Protein AF-A0A958P237-F1 (afdb_monomer_lite)

pLDDT: mean 85.35, std 12.75, range [44.94, 97.56]

Radius of gyration: 26.55 Å; chains: 1; bounding box: 56×37×69 Å

Secondary structure (DSSP, 8-state):
-HHHHHHHHHHHHHHHHHHHHHHHHHHHHHHHHHHHHHHHHHHHHHHHHH---HHHHHHHHHHHHHHHHHHHHHHHHHHHHHHHHHHHHHHHHHHHHHHS-HHHHHHHHHHHHHHHHHTT--

Foldseek 3Di:
DVVVVVVVVVVVVVVVVVVVVVVVVVVVVVLLVVLLVVLLVVLVVVCVVPVDDPVRSVVSSVVSSVVSVVVVVVVVVVVVVVVVVVVVVVVVVVVVVVPDDPVRVVVVVVVVVVVVVVVVVD

Sequence (122 aa):
MKIRKNILCLGVLLLMSYSITLAQEAKQDKLAEKIEKKSEEKTKELDKMLDLTDSQFQDVKKYYKEYYIKKEEIDDRIKILEKEQDKLKQSRGTKIASILNENQKKILIEEKEKKKSKKKKD

Structure (mmCIF, N/CA/C/O backbone):
data_AF-A0A958P237-F1
#
_entry.id   AF-A0A958P237-F1
#
loop_
_atom_site.group_PDB
_atom_site.id
_atom_site.type_symbol
_atom_site.label_atom_id
_atom_site.label_alt_id
_atom_site.label_comp_id
_atom_site.label_asym_id
_atom_site.label_entity_id
_atom_si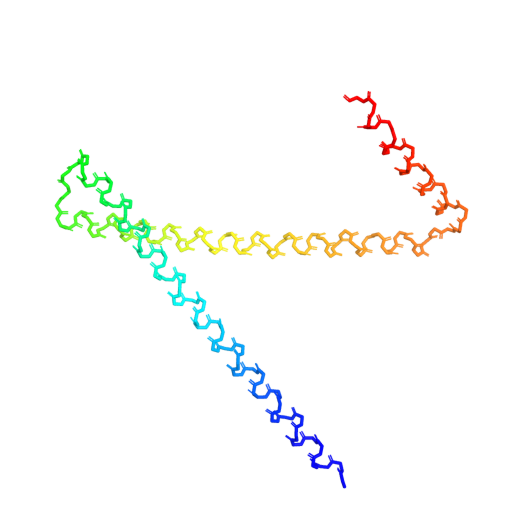te.label_seq_id
_atom_site.pdbx_PDB_ins_code
_atom_site.Cartn_x
_atom_site.Cartn_y
_atom_site.Cartn_z
_atom_site.occupancy
_atom_site.B_iso_or_equiv
_atom_site.auth_seq_id
_atom_site.auth_comp_id
_atom_site.auth_asym_id
_atom_site.auth_atom_id
_atom_site.pdbx_PDB_model_num
ATOM 1 N N . MET A 1 1 ? 11.700 -25.261 41.141 1.00 52.97 1 MET A N 1
ATOM 2 C CA . MET A 1 1 ? 10.798 -25.406 39.967 1.00 52.97 1 MET A CA 1
ATOM 3 C C . MET A 1 1 ? 10.524 -24.101 39.183 1.00 52.97 1 MET A C 1
ATOM 5 O O . MET A 1 1 ? 10.010 -24.189 38.076 1.00 52.97 1 MET A O 1
ATOM 9 N N . LYS A 1 2 ? 10.883 -22.900 39.685 1.00 53.66 2 LYS A N 1
ATOM 10 C CA . LYS A 1 2 ? 10.671 -21.611 38.978 1.00 53.66 2 LYS A CA 1
ATOM 11 C C . LYS A 1 2 ? 11.616 -21.367 37.784 1.00 53.66 2 LYS A C 1
ATOM 13 O O . LYS A 1 2 ? 11.174 -20.865 36.761 1.00 53.66 2 LYS A O 1
ATOM 18 N N . ILE A 1 3 ? 12.877 -21.802 37.870 1.00 58.12 3 ILE A N 1
ATOM 19 C CA . ILE A 1 3 ? 13.898 -21.578 36.823 1.00 58.12 3 ILE A CA 1
ATOM 20 C C . ILE A 1 3 ? 13.520 -22.254 35.492 1.00 58.12 3 ILE A C 1
ATOM 22 O O . ILE A 1 3 ? 13.627 -21.646 34.432 1.00 58.12 3 ILE A O 1
ATOM 26 N N . ARG A 1 4 ? 12.976 -23.479 35.544 1.00 56.94 4 ARG A N 1
ATOM 27 C CA . ARG A 1 4 ? 12.549 -24.223 34.345 1.00 56.94 4 ARG A CA 1
ATOM 28 C C . ARG A 1 4 ? 11.398 -23.539 33.589 1.00 56.94 4 ARG A C 1
ATOM 30 O O . ARG A 1 4 ? 11.351 -23.634 32.371 1.00 56.94 4 ARG A O 1
ATOM 37 N N . LYS A 1 5 ? 10.507 -22.818 34.285 1.00 56.94 5 LYS A N 1
ATOM 38 C CA . LYS A 1 5 ? 9.403 -22.068 33.655 1.00 56.94 5 LYS A CA 1
ATOM 39 C C . LYS A 1 5 ? 9.893 -20.800 32.943 1.00 56.94 5 LYS A C 1
ATOM 41 O O . LYS A 1 5 ? 9.391 -20.487 31.870 1.00 56.94 5 LYS A O 1
ATOM 46 N N . ASN A 1 6 ? 10.903 -20.118 33.490 1.00 60.16 6 ASN A N 1
ATOM 47 C CA . ASN A 1 6 ? 11.489 -18.928 32.858 1.00 60.16 6 ASN A CA 1
ATOM 48 C C . ASN A 1 6 ? 12.261 -19.267 31.577 1.00 60.16 6 ASN A C 1
ATOM 50 O O . ASN A 1 6 ? 12.133 -18.549 30.591 1.00 60.16 6 ASN A O 1
ATOM 54 N N . ILE A 1 7 ? 13.004 -20.380 31.567 1.00 67.19 7 ILE A N 1
ATOM 55 C CA . ILE A 1 7 ? 13.722 -20.857 30.371 1.00 67.19 7 ILE A CA 1
ATOM 56 C C . ILE A 1 7 ? 12.732 -21.216 29.253 1.00 67.19 7 ILE A C 1
ATOM 58 O O . ILE A 1 7 ? 12.948 -20.859 28.098 1.00 67.19 7 ILE A O 1
ATOM 62 N N . LEU A 1 8 ? 11.607 -21.852 29.602 1.00 68.25 8 LEU A N 1
ATOM 63 C CA . LEU A 1 8 ? 10.559 -22.190 28.638 1.00 68.25 8 LEU A CA 1
ATOM 64 C C . LEU A 1 8 ? 9.916 -20.933 28.021 1.00 68.25 8 LEU A C 1
ATOM 66 O O . LEU A 1 8 ? 9.706 -20.875 26.815 1.00 68.25 8 LEU A O 1
ATOM 70 N N . CYS A 1 9 ? 9.648 -19.908 28.838 1.00 71.81 9 CYS A N 1
ATOM 71 C CA . CYS A 1 9 ? 9.050 -18.647 28.386 1.00 71.81 9 CYS A CA 1
ATOM 72 C C . CYS A 1 9 ? 9.988 -17.864 27.444 1.00 71.81 9 CYS A C 1
ATOM 74 O O . CYS A 1 9 ? 9.548 -17.324 26.432 1.00 71.81 9 CYS A O 1
ATOM 76 N N . LEU A 1 10 ? 11.293 -17.863 27.739 1.00 71.06 10 LEU A N 1
ATOM 77 C CA . LEU A 1 10 ? 12.332 -17.283 26.879 1.00 71.06 10 LEU A CA 1
ATOM 78 C C . LEU A 1 10 ? 12.452 -18.011 25.533 1.00 71.06 10 LEU A C 1
ATOM 80 O O . LEU A 1 10 ? 12.529 -17.357 24.495 1.00 71.06 10 LEU A O 1
ATOM 84 N N . GLY A 1 11 ? 12.413 -19.347 25.539 1.00 70.12 11 GLY A N 1
ATOM 85 C CA . GLY A 1 11 ? 12.443 -20.149 24.313 1.00 70.12 11 GLY A CA 1
ATOM 86 C C . GLY A 1 11 ? 11.240 -19.887 23.401 1.00 70.12 11 GLY A C 1
ATOM 87 O O . GLY A 1 11 ? 11.402 -19.742 22.192 1.00 70.12 11 GLY A O 1
ATOM 88 N N . VAL A 1 12 ? 10.041 -19.744 23.976 1.00 76.56 12 VAL A N 1
ATOM 89 C CA . VAL A 1 12 ? 8.825 -19.406 23.215 1.00 76.56 12 VAL A CA 1
ATOM 90 C C . VAL A 1 12 ? 8.899 -17.991 22.636 1.00 76.56 12 VAL A C 1
ATOM 92 O O . VAL A 1 12 ? 8.535 -17.794 21.481 1.00 76.56 12 VAL A O 1
ATOM 95 N N . LEU A 1 13 ? 9.409 -17.010 23.388 1.00 73.44 13 LEU A N 1
ATOM 96 C CA . LEU A 1 13 ? 9.589 -15.640 22.889 1.00 73.44 13 LEU A CA 1
ATOM 97 C C . LEU A 1 13 ? 10.581 -15.566 21.718 1.00 73.44 13 LEU A C 1
ATOM 99 O O . LEU A 1 13 ? 10.306 -14.864 20.749 1.00 73.44 13 LEU A O 1
ATOM 103 N N . LEU A 1 14 ? 11.686 -16.316 21.781 1.00 75.88 14 LEU A N 1
ATOM 104 C CA . LEU A 1 14 ? 12.672 -16.419 20.697 1.00 75.88 14 LEU A CA 1
ATOM 105 C C . LEU A 1 14 ? 12.101 -17.085 19.437 1.00 75.88 14 LEU A C 1
ATOM 107 O O . LEU A 1 14 ? 12.350 -16.628 18.325 1.00 75.88 14 LEU A O 1
ATOM 111 N N . LEU A 1 15 ? 11.304 -18.144 19.594 1.00 74.69 15 LEU A N 1
ATOM 112 C CA . LEU A 1 15 ? 10.639 -18.802 18.463 1.00 74.69 15 LEU A CA 1
ATOM 113 C C . LEU A 1 15 ? 9.575 -17.900 17.822 1.00 74.69 15 LEU A C 1
ATOM 115 O O . LEU A 1 15 ? 9.447 -17.858 16.597 1.00 74.69 15 LEU A O 1
ATOM 119 N N . MET A 1 16 ? 8.832 -17.154 18.643 1.00 72.50 16 MET A N 1
ATOM 120 C CA . MET A 1 16 ? 7.830 -16.196 18.180 1.00 72.50 16 MET A CA 1
ATOM 121 C C . MET A 1 16 ? 8.479 -15.033 17.425 1.00 72.50 16 MET A C 1
ATOM 123 O O . MET A 1 16 ? 7.996 -14.676 16.353 1.00 72.50 16 MET A O 1
ATOM 127 N N . SER A 1 17 ? 9.584 -14.471 17.926 1.00 74.62 17 SER A N 1
ATOM 128 C CA . SER A 1 17 ? 10.293 -13.397 17.223 1.00 74.62 17 SER A CA 1
ATOM 129 C C . SER A 1 17 ? 10.890 -13.880 15.902 1.00 74.62 17 SER A C 1
ATOM 131 O O . SER A 1 17 ? 10.684 -13.224 14.886 1.00 74.62 17 SER A O 1
ATOM 133 N N . TYR A 1 18 ? 11.523 -15.058 15.876 1.00 76.31 18 TYR A N 1
ATOM 134 C CA . TYR A 1 18 ? 12.074 -15.639 14.647 1.00 76.31 18 TYR A CA 1
ATOM 135 C C . TYR A 1 18 ? 10.995 -15.899 13.581 1.00 76.31 18 TYR A C 1
ATOM 137 O O . TYR A 1 18 ? 11.173 -15.564 12.411 1.00 76.31 18 TYR A O 1
ATOM 145 N N . SER A 1 19 ? 9.833 -16.416 13.992 1.00 74.62 19 SER A N 1
ATOM 146 C CA . SER A 1 19 ? 8.695 -16.648 13.088 1.00 74.62 19 SER A CA 1
ATOM 147 C C . SER A 1 19 ? 8.123 -15.344 12.518 1.00 74.62 19 SER A C 1
ATOM 149 O O . SER A 1 19 ? 7.701 -15.304 11.362 1.00 74.62 19 SER A O 1
ATOM 151 N N . ILE A 1 20 ? 8.115 -14.266 13.312 1.00 75.81 20 ILE A N 1
ATOM 152 C CA . ILE A 1 20 ? 7.696 -12.933 12.857 1.00 75.81 20 ILE A CA 1
ATOM 153 C C . ILE A 1 20 ? 8.680 -12.392 11.816 1.00 75.81 20 ILE A C 1
ATOM 155 O O . ILE A 1 20 ? 8.228 -11.887 10.789 1.00 75.81 20 ILE A O 1
ATOM 159 N N . THR A 1 21 ? 9.988 -12.546 12.038 1.00 74.38 21 THR A N 1
ATOM 160 C CA . THR A 1 21 ? 11.023 -12.106 11.091 1.00 74.38 21 THR A CA 1
ATOM 161 C C . THR A 1 21 ? 10.890 -12.822 9.749 1.00 74.38 21 THR A C 1
ATOM 163 O O . THR A 1 21 ? 10.786 -12.164 8.718 1.00 74.38 21 THR A O 1
ATOM 166 N N . LEU A 1 22 ? 10.758 -14.152 9.751 1.00 72.38 22 LEU A N 1
ATOM 167 C CA . LEU A 1 22 ? 10.555 -14.931 8.521 1.00 72.38 22 LEU A CA 1
ATOM 168 C C . LEU A 1 22 ? 9.275 -14.526 7.775 1.00 72.38 22 LEU A C 1
ATOM 170 O O . LEU A 1 22 ? 9.248 -14.429 6.548 1.00 72.38 22 LEU A O 1
ATOM 174 N N . ALA A 1 23 ? 8.193 -14.255 8.509 1.00 72.38 23 ALA A N 1
ATOM 175 C CA . ALA A 1 23 ? 6.947 -13.785 7.913 1.00 72.38 23 ALA A CA 1
ATOM 176 C C . ALA A 1 23 ? 7.060 -12.363 7.333 1.00 72.38 23 ALA A C 1
ATOM 178 O O . ALA A 1 23 ? 6.288 -12.011 6.437 1.00 72.38 23 ALA A O 1
ATOM 179 N N . GLN A 1 24 ? 7.975 -11.536 7.844 1.00 72.69 24 GLN A N 1
ATOM 180 C CA . GLN A 1 24 ? 8.268 -10.210 7.302 1.00 72.69 24 GLN A CA 1
ATOM 181 C C . GLN A 1 24 ? 9.148 -10.292 6.055 1.00 72.69 24 GLN A C 1
ATOM 183 O O . GLN A 1 24 ? 8.805 -9.652 5.063 1.00 72.69 24 GLN A O 1
ATOM 188 N N . GLU A 1 25 ? 10.192 -11.120 6.063 1.00 75.62 25 GLU A N 1
ATOM 189 C CA . GLU A 1 25 ? 11.050 -11.370 4.894 1.00 75.62 25 GLU A CA 1
ATOM 190 C C . GLU A 1 25 ? 10.226 -11.887 3.711 1.00 75.62 25 GLU A C 1
ATOM 192 O O . GLU A 1 25 ? 10.181 -11.256 2.657 1.00 75.62 25 GLU A O 1
ATOM 197 N N . ALA A 1 26 ? 9.408 -12.923 3.925 1.00 77.62 26 ALA A N 1
ATOM 198 C CA . ALA A 1 26 ? 8.543 -13.464 2.876 1.00 77.62 26 ALA A CA 1
ATOM 199 C C . ALA A 1 26 ? 7.518 -12.447 2.327 1.00 77.62 26 ALA A C 1
ATOM 201 O O . ALA A 1 26 ? 7.026 -12.592 1.205 1.00 77.62 26 ALA A O 1
ATOM 202 N N . LYS A 1 27 ? 7.142 -11.428 3.111 1.00 79.69 27 LYS A N 1
ATOM 203 C CA . LYS A 1 27 ? 6.284 -10.327 2.641 1.00 79.69 27 LYS A CA 1
ATOM 204 C C . LYS A 1 27 ? 7.074 -9.291 1.851 1.00 79.69 27 LYS A C 1
ATOM 206 O O . LYS A 1 27 ? 6.548 -8.794 0.857 1.00 79.69 27 LYS A O 1
ATOM 211 N N . GLN A 1 28 ? 8.292 -8.971 2.283 1.00 81.62 28 GLN A N 1
ATOM 212 C CA . GLN A 1 28 ? 9.172 -8.050 1.569 1.00 81.62 28 GLN A CA 1
ATOM 213 C C . GLN A 1 28 ? 9.559 -8.604 0.200 1.00 81.62 28 GLN A C 1
ATOM 215 O O . GLN A 1 28 ? 9.425 -7.882 -0.784 1.00 81.62 28 GLN A O 1
ATOM 220 N N . ASP A 1 29 ? 9.906 -9.887 0.110 1.00 84.31 29 ASP A N 1
ATOM 221 C CA . ASP A 1 29 ? 10.264 -10.527 -1.159 1.00 84.31 29 ASP A CA 1
ATOM 222 C C . ASP A 1 29 ? 9.104 -10.490 -2.160 1.00 84.31 29 ASP A C 1
ATOM 224 O O . ASP A 1 29 ? 9.264 -10.085 -3.312 1.00 84.31 29 ASP A O 1
ATOM 228 N N . LYS A 1 30 ? 7.888 -10.815 -1.703 1.00 88.62 30 LYS A N 1
ATOM 229 C CA . LYS A 1 30 ? 6.676 -10.735 -2.535 1.00 88.62 30 LYS A CA 1
ATOM 230 C C . LYS A 1 30 ? 6.365 -9.311 -2.984 1.00 88.62 30 LYS A C 1
ATOM 232 O O . LYS A 1 30 ? 5.871 -9.107 -4.094 1.00 88.62 30 LYS A O 1
ATOM 237 N N . LEU A 1 31 ? 6.604 -8.322 -2.123 1.00 88.56 31 LEU A N 1
ATOM 238 C CA . LEU A 1 31 ? 6.409 -6.919 -2.472 1.00 88.56 31 LEU A CA 1
ATOM 239 C C . LEU A 1 31 ? 7.443 -6.470 -3.510 1.00 88.56 31 LEU A C 1
ATOM 241 O O . LEU A 1 31 ? 7.063 -5.832 -4.489 1.00 88.56 31 LEU A O 1
ATOM 245 N N . ALA A 1 32 ? 8.709 -6.849 -3.338 1.00 89.75 32 ALA A N 1
ATOM 246 C CA . ALA A 1 32 ? 9.773 -6.562 -4.290 1.00 89.75 32 ALA A CA 1
ATOM 247 C C . ALA A 1 32 ? 9.467 -7.172 -5.666 1.00 89.75 32 ALA A C 1
ATOM 249 O O . ALA A 1 32 ? 9.528 -6.465 -6.669 1.00 89.75 32 ALA A O 1
ATOM 250 N N . GLU A 1 33 ? 9.036 -8.435 -5.712 1.00 93.69 33 GLU A N 1
ATOM 251 C CA . GLU A 1 33 ? 8.641 -9.109 -6.954 1.00 93.69 33 GLU A CA 1
ATOM 252 C C . GLU A 1 33 ? 7.443 -8.419 -7.629 1.00 93.69 33 GLU A C 1
ATOM 254 O O . GLU A 1 33 ? 7.435 -8.196 -8.840 1.00 93.69 33 GLU A O 1
ATOM 259 N N . LYS A 1 34 ? 6.428 -8.029 -6.848 1.00 93.81 34 LYS A N 1
ATOM 260 C CA . LYS A 1 34 ? 5.254 -7.299 -7.348 1.00 93.81 34 LYS A CA 1
ATOM 261 C C . LYS A 1 34 ? 5.636 -5.933 -7.920 1.00 93.81 34 LYS A C 1
ATOM 263 O O . LYS A 1 34 ? 5.093 -5.537 -8.951 1.00 9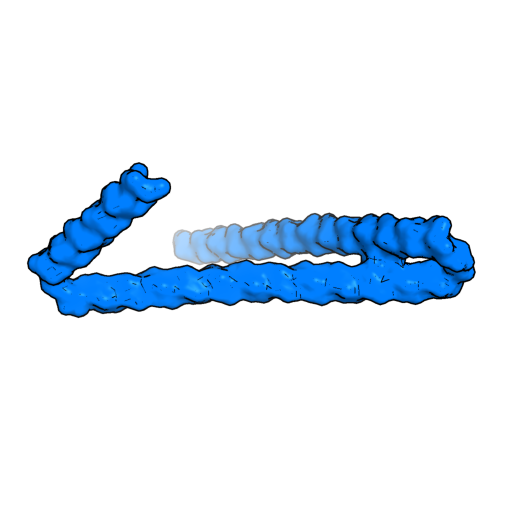3.81 34 LYS A O 1
ATOM 268 N N . ILE A 1 35 ? 6.520 -5.200 -7.245 1.00 94.31 35 ILE A N 1
ATOM 269 C CA . ILE A 1 35 ? 7.008 -3.896 -7.703 1.00 94.31 35 ILE A CA 1
ATOM 270 C C . ILE A 1 35 ? 7.814 -4.061 -8.990 1.00 94.31 35 ILE A C 1
ATOM 272 O O . ILE A 1 35 ? 7.592 -3.303 -9.929 1.00 94.31 35 ILE A O 1
ATOM 276 N N . GLU A 1 36 ? 8.688 -5.066 -9.052 1.00 95.50 36 GLU A N 1
ATOM 277 C CA . GLU A 1 36 ? 9.506 -5.370 -10.226 1.00 95.50 36 GLU A CA 1
ATOM 278 C C . GLU A 1 36 ? 8.643 -5.699 -11.450 1.00 95.50 36 GLU A C 1
A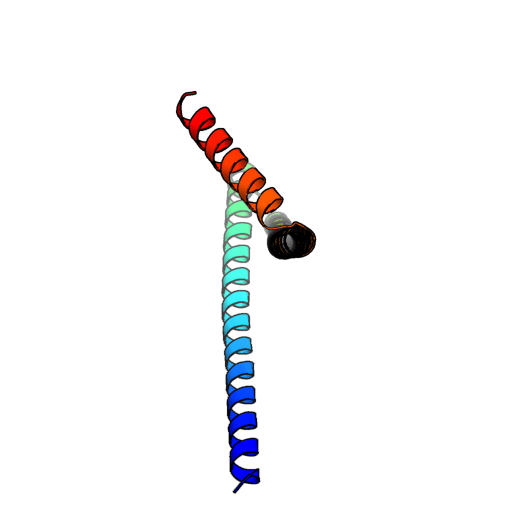TOM 280 O O . GLU A 1 36 ? 8.839 -5.133 -12.524 1.00 95.50 36 GLU A O 1
ATOM 285 N N . LYS A 1 37 ? 7.626 -6.552 -11.276 1.00 96.06 37 LYS A N 1
ATOM 286 C CA . LYS A 1 37 ? 6.668 -6.877 -12.342 1.00 96.06 37 LYS A CA 1
ATOM 287 C C . LYS A 1 37 ? 5.914 -5.639 -12.822 1.00 96.06 37 LYS A C 1
ATOM 289 O O . LYS A 1 37 ? 5.841 -5.397 -14.021 1.00 96.06 37 LYS A O 1
ATOM 294 N N . LYS A 1 38 ? 5.400 -4.819 -11.899 1.00 95.19 38 LYS A N 1
ATOM 295 C CA . LYS A 1 38 ? 4.644 -3.607 -12.252 1.00 95.19 38 LYS A CA 1
ATOM 296 C C . LYS A 1 38 ? 5.494 -2.545 -12.937 1.00 95.19 38 LYS A C 1
ATOM 298 O O . LYS A 1 38 ? 5.012 -1.901 -13.867 1.00 95.19 38 LYS A O 1
ATOM 303 N N . SER A 1 39 ? 6.722 -2.322 -12.469 1.00 95.69 39 SER A N 1
ATOM 304 C CA . SER A 1 39 ? 7.618 -1.351 -13.099 1.00 95.69 39 SER A CA 1
ATOM 305 C C . SER A 1 39 ? 7.984 -1.798 -14.510 1.00 95.69 39 SER A C 1
ATOM 307 O O . SER A 1 39 ? 7.962 -0.985 -15.431 1.00 95.69 39 SER A O 1
ATOM 309 N N . GLU A 1 40 ? 8.226 -3.092 -14.712 1.00 96.69 40 GLU A N 1
ATOM 310 C CA . GLU A 1 40 ? 8.504 -3.653 -16.028 1.00 96.69 40 GLU A CA 1
ATOM 311 C C . GLU A 1 40 ? 7.301 -3.589 -16.973 1.00 96.69 40 GLU A C 1
ATOM 313 O O . GLU A 1 40 ? 7.454 -3.154 -18.110 1.00 96.69 40 GLU A O 1
ATOM 318 N N . GLU A 1 41 ? 6.102 -3.959 -16.518 1.00 97.12 41 GLU A N 1
ATOM 319 C CA . GLU A 1 41 ? 4.870 -3.851 -17.310 1.00 97.12 41 GLU A CA 1
ATOM 320 C C . GLU A 1 41 ? 4.638 -2.416 -17.793 1.00 97.12 41 GLU A C 1
ATOM 322 O O . GLU A 1 41 ? 4.404 -2.194 -18.979 1.00 97.12 41 GLU A O 1
ATOM 327 N N . LYS A 1 42 ? 4.775 -1.430 -16.899 1.00 96.81 42 LYS A N 1
ATOM 328 C CA . LYS A 1 42 ? 4.591 -0.014 -17.245 1.00 96.81 42 LYS A CA 1
ATOM 329 C C . LYS A 1 42 ? 5.663 0.512 -18.185 1.00 96.81 42 LYS A C 1
ATOM 331 O O . LYS A 1 42 ? 5.356 1.280 -19.091 1.00 96.81 42 LYS A O 1
ATOM 336 N N . THR A 1 43 ? 6.898 0.058 -18.011 1.00 96.00 43 THR A N 1
ATOM 337 C CA . THR A 1 43 ? 7.984 0.415 -18.926 1.00 96.00 43 THR A CA 1
ATOM 338 C C . THR A 1 43 ? 7.745 -0.189 -20.308 1.00 96.00 43 THR A C 1
ATOM 340 O O . THR A 1 43 ? 7.879 0.521 -21.293 1.00 96.00 43 THR A O 1
ATOM 343 N N . LYS A 1 44 ? 7.286 -1.447 -20.399 1.00 96.44 44 LYS A N 1
ATOM 344 C CA . LYS A 1 44 ? 6.914 -2.095 -21.672 1.00 96.44 44 LYS A CA 1
ATOM 345 C C . LYS A 1 44 ? 5.721 -1.432 -22.358 1.00 96.44 44 LYS A C 1
ATOM 347 O O . LYS A 1 44 ? 5.666 -1.395 -23.581 1.00 96.44 44 LYS A O 1
ATOM 352 N N . GLU A 1 45 ? 4.741 -0.947 -21.598 1.00 96.31 45 GLU A N 1
ATOM 353 C CA . GLU A 1 45 ? 3.641 -0.152 -22.159 1.00 96.31 45 GLU A CA 1
ATOM 354 C C . GLU A 1 45 ? 4.164 1.129 -22.816 1.00 96.31 45 GLU A C 1
ATOM 356 O O . GLU A 1 45 ? 3.735 1.456 -23.920 1.00 96.31 45 GLU A O 1
ATOM 361 N N . LEU A 1 46 ? 5.101 1.821 -22.160 1.00 95.12 46 LEU A N 1
ATOM 362 C CA . LEU A 1 46 ? 5.705 3.045 -22.683 1.00 95.12 46 LEU A CA 1
ATOM 363 C C . LEU A 1 46 ? 6.619 2.768 -23.884 1.00 95.12 46 LEU A C 1
ATOM 365 O O . LEU A 1 46 ? 6.578 3.494 -24.873 1.00 95.12 46 LEU A O 1
ATOM 369 N N . ASP A 1 47 ? 7.387 1.685 -23.816 1.00 96.75 47 ASP A N 1
ATOM 370 C CA . ASP A 1 47 ? 8.275 1.214 -24.875 1.00 96.75 47 ASP A CA 1
ATOM 371 C C . ASP A 1 47 ? 7.522 0.936 -26.179 1.00 96.75 47 ASP A C 1
ATOM 373 O O . ASP A 1 47 ? 7.875 1.455 -27.230 1.00 96.75 47 ASP A O 1
ATOM 377 N N . LYS A 1 48 ? 6.370 0.259 -26.101 1.00 96.62 48 LYS A N 1
ATOM 378 C CA . LYS A 1 48 ? 5.495 0.036 -27.267 1.00 96.62 48 LYS A CA 1
ATOM 379 C C . LYS A 1 48 ? 5.011 1.321 -27.946 1.00 96.62 48 LYS A C 1
ATOM 381 O O . LYS A 1 48 ? 4.571 1.256 -29.090 1.00 96.62 48 LYS A O 1
ATOM 386 N N . MET A 1 49 ? 5.002 2.450 -27.238 1.00 96.00 49 MET A N 1
ATOM 387 C CA . MET A 1 49 ? 4.540 3.736 -27.768 1.00 96.00 49 MET A CA 1
ATOM 388 C C . MET A 1 49 ? 5.682 4.599 -28.300 1.00 96.00 49 MET A C 1
ATOM 390 O O . MET A 1 49 ? 5.455 5.396 -29.207 1.00 96.00 49 MET A O 1
ATOM 394 N N . LEU A 1 50 ? 6.870 4.487 -27.702 1.00 96.00 50 LEU A N 1
ATOM 395 C CA . LEU A 1 50 ? 7.973 5.427 -27.908 1.00 96.00 50 LEU A CA 1
ATOM 396 C C . LEU A 1 50 ? 9.245 4.786 -28.470 1.00 96.00 50 LEU A C 1
ATOM 398 O O . LEU A 1 50 ? 10.162 5.536 -28.789 1.00 96.00 50 LEU A O 1
ATOM 402 N N . ASP A 1 51 ? 9.281 3.455 -28.592 1.00 95.19 51 ASP A N 1
ATOM 403 C CA . ASP A 1 51 ? 10.423 2.662 -29.065 1.00 95.19 51 ASP A CA 1
ATOM 404 C C . ASP A 1 51 ? 11.710 3.050 -28.320 1.00 95.19 51 ASP A C 1
ATOM 406 O O . ASP A 1 51 ? 12.603 3.722 -28.844 1.00 95.19 51 ASP A O 1
ATOM 410 N N . LEU A 1 52 ? 11.746 2.739 -27.020 1.00 94.88 52 LEU A N 1
ATOM 411 C CA . LEU A 1 52 ? 12.815 3.197 -26.142 1.00 94.88 52 LEU A CA 1
ATOM 412 C C . LEU A 1 52 ? 14.104 2.435 -26.451 1.00 94.88 52 LEU A C 1
ATOM 414 O O . LEU A 1 52 ? 14.118 1.222 -26.632 1.00 94.88 52 LEU A O 1
ATOM 418 N N . THR A 1 53 ? 15.233 3.138 -26.399 1.00 97.19 53 THR A N 1
ATOM 419 C CA . THR A 1 53 ? 16.531 2.454 -26.341 1.00 97.19 53 THR A CA 1
ATOM 420 C C . THR A 1 53 ? 16.654 1.649 -25.047 1.00 97.19 53 THR A C 1
ATOM 422 O O . THR A 1 53 ? 16.074 2.019 -24.023 1.00 97.19 53 THR A O 1
ATOM 425 N N . ASP A 1 54 ? 17.497 0.613 -25.039 1.00 95.94 54 ASP A N 1
ATOM 426 C CA . ASP A 1 54 ? 17.747 -0.200 -23.840 1.00 95.94 54 ASP A CA 1
ATOM 427 C C . ASP A 1 54 ? 18.116 0.652 -22.614 1.00 95.94 54 ASP A C 1
ATOM 429 O O . ASP A 1 54 ? 17.634 0.404 -21.509 1.00 95.94 54 ASP A O 1
ATOM 433 N N . SER A 1 55 ? 18.925 1.702 -22.805 1.00 96.75 55 SER A N 1
ATOM 434 C CA . SER A 1 55 ? 19.294 2.624 -21.723 1.00 96.75 55 SER A CA 1
ATOM 435 C C . SER A 1 55 ? 18.079 3.373 -21.177 1.00 96.75 55 SER A C 1
ATOM 437 O O . SER A 1 55 ? 17.872 3.413 -19.965 1.00 96.75 55 SER A O 1
ATOM 439 N N . GLN A 1 56 ? 17.249 3.937 -22.060 1.00 97.19 56 GLN A N 1
ATOM 440 C CA . GLN A 1 56 ? 16.033 4.645 -21.657 1.00 97.19 56 GLN A CA 1
ATOM 441 C C . GLN A 1 56 ? 15.043 3.703 -20.971 1.00 97.19 56 GLN A C 1
ATOM 443 O O . GLN A 1 56 ? 14.425 4.083 -19.979 1.00 97.19 56 GLN A O 1
ATOM 448 N N . PHE A 1 57 ? 14.923 2.465 -21.454 1.00 97.56 57 PHE A N 1
ATOM 449 C CA . PHE A 1 57 ? 14.083 1.448 -20.837 1.00 97.56 57 PHE A CA 1
ATOM 450 C C . PHE A 1 57 ? 14.511 1.183 -19.388 1.00 97.56 57 PHE A C 1
ATOM 452 O O . PHE A 1 57 ? 13.677 1.212 -18.480 1.00 97.56 57 PHE A O 1
ATOM 459 N N . GLN A 1 58 ? 15.807 0.963 -19.139 1.00 96.69 58 GLN A N 1
ATOM 460 C CA . GLN A 1 58 ? 16.303 0.712 -17.781 1.00 96.69 58 GLN A CA 1
ATOM 461 C C . GLN A 1 58 ? 16.088 1.914 -16.852 1.00 96.69 58 GLN A C 1
ATOM 463 O O . GLN A 1 58 ? 15.647 1.733 -15.713 1.00 96.69 58 GLN A O 1
ATOM 468 N N . ASP A 1 59 ? 16.327 3.134 -17.337 1.00 97.38 59 ASP A N 1
ATOM 469 C CA . ASP A 1 59 ? 16.123 4.351 -16.549 1.00 97.38 59 ASP A CA 1
ATOM 470 C C . ASP A 1 59 ? 14.645 4.562 -16.198 1.00 97.38 59 ASP A C 1
ATOM 472 O O . ASP A 1 59 ? 14.298 4.808 -15.040 1.00 97.38 59 ASP A O 1
ATOM 476 N N . VAL A 1 60 ? 13.740 4.388 -17.164 1.00 96.06 60 VAL A N 1
ATOM 477 C CA . VAL A 1 60 ? 12.292 4.485 -16.931 1.00 96.06 60 VAL A CA 1
ATOM 478 C C . VAL A 1 60 ? 11.823 3.405 -15.953 1.00 96.06 60 VAL A C 1
ATOM 480 O O . VAL A 1 60 ? 11.094 3.710 -15.001 1.00 96.06 60 VAL A O 1
ATOM 483 N N . LYS A 1 61 ? 12.282 2.156 -16.115 1.00 97.19 61 LYS A N 1
ATOM 484 C CA . LYS A 1 61 ? 11.966 1.060 -15.187 1.00 97.19 61 LYS A CA 1
ATOM 485 C C . LYS A 1 61 ? 12.426 1.381 -13.769 1.00 97.19 61 LYS A C 1
ATOM 487 O O . LYS A 1 61 ? 11.680 1.136 -12.815 1.00 97.19 61 LYS A O 1
ATOM 492 N N . LYS A 1 62 ? 13.612 1.974 -13.619 1.00 96.56 62 LYS A N 1
ATOM 493 C CA . LYS A 1 62 ? 14.127 2.441 -12.328 1.00 96.56 62 LYS A CA 1
ATOM 494 C C . LYS A 1 62 ? 13.214 3.502 -11.710 1.00 96.56 62 LYS A C 1
ATOM 496 O O . LYS A 1 62 ? 12.836 3.351 -10.549 1.00 96.56 62 LYS A O 1
ATOM 501 N N . TYR A 1 63 ? 12.787 4.512 -12.467 1.00 96.12 63 TYR A N 1
ATOM 502 C CA . TYR A 1 63 ? 11.869 5.535 -11.952 1.00 96.12 63 TYR A CA 1
ATOM 503 C C . TYR A 1 63 ? 10.511 4.960 -11.535 1.00 96.12 63 TYR A C 1
ATOM 505 O O . TYR A 1 63 ? 10.005 5.300 -10.463 1.00 96.12 63 TYR A O 1
ATOM 513 N N . TYR A 1 64 ? 9.934 4.043 -12.319 1.00 97.00 64 TYR A N 1
ATOM 514 C CA . TYR A 1 64 ? 8.699 3.363 -11.921 1.00 97.00 64 TYR A CA 1
ATOM 515 C C . TYR A 1 64 ? 8.884 2.522 -10.659 1.00 97.00 64 TYR A C 1
ATOM 517 O O . TYR A 1 64 ? 8.012 2.519 -9.788 1.00 97.00 64 TYR A O 1
ATOM 525 N N . LYS A 1 65 ? 10.018 1.828 -10.529 1.00 95.69 65 LYS A N 1
ATOM 526 C CA . LYS A 1 65 ? 10.348 1.055 -9.330 1.00 95.69 65 LYS A CA 1
ATOM 527 C C . LYS A 1 65 ? 10.425 1.954 -8.096 1.00 95.69 65 LYS A C 1
ATOM 529 O O . LYS A 1 65 ? 9.755 1.671 -7.106 1.00 95.69 65 LYS A O 1
ATOM 534 N N . GLU A 1 66 ? 11.162 3.061 -8.167 1.00 95.06 66 GLU A N 1
ATOM 535 C CA . GLU A 1 66 ? 11.255 4.043 -7.076 1.00 95.06 66 GLU A CA 1
ATOM 536 C C . GLU A 1 66 ? 9.890 4.638 -6.710 1.00 95.06 66 GLU A C 1
ATOM 538 O O . GLU A 1 66 ? 9.558 4.760 -5.528 1.00 95.06 66 GLU A O 1
ATOM 543 N N . TYR A 1 67 ? 9.073 4.970 -7.713 1.00 96.50 67 TYR A N 1
ATOM 544 C CA . TYR A 1 67 ? 7.711 5.450 -7.505 1.00 96.50 67 TYR A CA 1
ATOM 545 C C . TYR A 1 67 ? 6.861 4.431 -6.738 1.00 96.50 67 TYR A C 1
ATOM 547 O O . TYR A 1 67 ? 6.220 4.787 -5.750 1.00 96.50 67 TYR A O 1
ATOM 555 N N . TYR A 1 68 ? 6.863 3.163 -7.159 1.00 96.12 68 TYR A N 1
ATOM 556 C CA . TYR A 1 68 ? 6.051 2.130 -6.519 1.00 96.12 68 TYR A CA 1
ATOM 557 C C . TYR A 1 68 ? 6.525 1.787 -5.105 1.00 96.12 68 TYR A C 1
ATOM 559 O O . TYR A 1 68 ? 5.677 1.533 -4.250 1.00 96.12 68 TYR A O 1
ATOM 567 N N . ILE A 1 69 ? 7.834 1.844 -4.834 1.00 93.25 69 ILE A N 1
ATOM 568 C CA . ILE A 1 69 ? 8.376 1.718 -3.473 1.00 93.25 69 ILE A CA 1
ATOM 569 C C . ILE A 1 69 ? 7.817 2.834 -2.587 1.00 93.25 69 ILE A C 1
ATOM 571 O O . ILE A 1 69 ? 7.142 2.555 -1.598 1.00 93.25 69 ILE A O 1
ATOM 575 N N . LYS A 1 70 ? 8.005 4.100 -2.987 1.00 93.62 70 LYS A N 1
ATOM 576 C CA . LYS A 1 70 ? 7.515 5.258 -2.219 1.00 93.62 70 LYS A CA 1
ATOM 577 C C . LYS A 1 70 ? 6.002 5.235 -2.044 1.00 93.62 70 LYS A C 1
ATOM 579 O O . LYS A 1 70 ? 5.487 5.619 -0.999 1.00 93.62 70 LYS A O 1
ATOM 584 N N . LYS A 1 71 ? 5.274 4.786 -3.067 1.00 94.69 71 LYS A N 1
ATOM 585 C CA . LYS A 1 71 ? 3.821 4.650 -3.005 1.00 94.69 71 LYS A CA 1
ATOM 586 C C . LYS A 1 71 ? 3.397 3.655 -1.922 1.00 94.69 71 LYS A C 1
ATOM 588 O O . LYS A 1 71 ? 2.521 3.986 -1.132 1.00 94.69 71 LYS A O 1
ATOM 593 N N . GLU A 1 72 ? 4.001 2.469 -1.872 1.00 92.62 72 GLU A N 1
ATOM 594 C CA . GLU A 1 72 ? 3.658 1.457 -0.861 1.00 92.62 72 GLU A CA 1
ATOM 595 C C . GLU A 1 72 ? 4.067 1.922 0.555 1.00 92.62 72 GLU A C 1
ATOM 597 O O . GLU A 1 72 ? 3.297 1.738 1.496 1.00 92.62 72 GLU A O 1
ATOM 602 N N . GLU A 1 73 ? 5.193 2.633 0.709 1.00 91.31 73 GLU A N 1
ATOM 603 C CA . GLU A 1 73 ? 5.583 3.264 1.986 1.00 91.31 73 GLU A CA 1
ATOM 604 C C . GLU A 1 73 ? 4.551 4.295 2.480 1.00 91.31 73 GLU A C 1
ATOM 606 O O . GLU A 1 73 ? 4.201 4.331 3.665 1.00 91.31 73 GLU A O 1
ATOM 611 N N . ILE A 1 74 ? 4.042 5.137 1.574 1.00 94.62 74 ILE A N 1
ATOM 612 C CA . ILE A 1 74 ? 2.992 6.115 1.884 1.00 94.62 74 ILE A CA 1
ATOM 613 C C . ILE A 1 74 ? 1.691 5.398 2.254 1.00 94.62 74 ILE A C 1
ATOM 615 O O . ILE A 1 74 ? 1.077 5.746 3.266 1.00 94.62 74 ILE A O 1
ATOM 619 N N . ASP A 1 75 ? 1.291 4.390 1.477 1.00 93.44 75 ASP A N 1
ATOM 620 C CA . ASP A 1 75 ? 0.079 3.605 1.722 1.00 93.44 75 ASP A CA 1
ATOM 621 C C . ASP A 1 75 ? 0.132 2.925 3.109 1.00 93.44 75 ASP A C 1
ATOM 623 O O . ASP A 1 75 ? -0.860 2.910 3.844 1.00 93.44 75 ASP A O 1
ATOM 627 N N . ASP A 1 76 ? 1.293 2.421 3.530 1.00 92.00 76 ASP A N 1
ATOM 628 C CA . ASP A 1 76 ? 1.473 1.853 4.869 1.00 92.00 76 ASP A CA 1
ATOM 629 C C . ASP A 1 76 ? 1.451 2.908 5.980 1.00 92.00 76 ASP A C 1
ATOM 631 O O . ASP A 1 76 ? 0.832 2.690 7.030 1.00 92.00 76 ASP A O 1
ATOM 635 N N . ARG A 1 77 ? 2.039 4.086 5.748 1.00 94.25 77 ARG A N 1
ATOM 636 C CA . ARG A 1 77 ? 1.956 5.206 6.695 1.00 94.25 77 ARG A CA 1
ATOM 637 C C . ARG A 1 77 ? 0.515 5.676 6.892 1.00 94.25 77 ARG A C 1
ATOM 639 O O . ARG A 1 77 ? 0.127 5.961 8.025 1.00 94.25 77 ARG A O 1
ATOM 646 N N . ILE A 1 78 ? -0.288 5.712 5.829 1.00 95.12 78 ILE A N 1
ATOM 647 C CA . ILE A 1 78 ? -1.718 6.041 5.906 1.00 95.12 78 ILE A CA 1
ATOM 648 C C . ILE A 1 78 ? -2.442 5.039 6.808 1.00 95.12 78 ILE A C 1
ATOM 650 O O . ILE A 1 78 ? -3.103 5.457 7.757 1.00 95.12 78 ILE A O 1
ATOM 654 N N . LYS A 1 79 ? -2.243 3.729 6.611 1.00 94.38 79 LYS A N 1
ATOM 655 C CA . LYS A 1 79 ? -2.870 2.696 7.461 1.00 94.38 79 LYS A CA 1
ATOM 656 C C . LYS A 1 79 ? -2.503 2.843 8.940 1.00 94.38 79 LYS A C 1
ATOM 658 O O . LYS A 1 79 ? -3.315 2.539 9.815 1.00 94.38 79 LYS A O 1
ATOM 663 N N . ILE A 1 80 ? -1.269 3.252 9.243 1.00 94.88 80 ILE A N 1
ATOM 664 C CA . ILE A 1 80 ? -0.836 3.514 10.624 1.00 94.88 80 ILE A CA 1
ATOM 665 C C . ILE A 1 80 ? -1.594 4.717 11.191 1.00 94.88 80 ILE A C 1
ATOM 667 O O . ILE A 1 80 ? -2.189 4.607 12.264 1.00 94.88 80 ILE A O 1
ATOM 671 N N . LEU A 1 81 ? -1.632 5.827 10.452 1.00 95.31 81 LEU A N 1
ATOM 672 C CA . LEU A 1 81 ? -2.328 7.047 10.865 1.00 95.31 81 LEU A CA 1
ATOM 673 C C . LEU A 1 81 ? -3.837 6.826 11.044 1.00 95.31 81 LEU A C 1
ATOM 675 O O . LEU A 1 81 ? -4.423 7.343 11.993 1.00 95.31 81 LEU A O 1
ATOM 679 N N . GLU A 1 82 ? -4.471 6.015 10.198 1.00 96.38 82 GLU A N 1
ATOM 680 C CA . GLU A 1 82 ? -5.881 5.632 10.343 1.00 96.38 82 GLU A CA 1
ATOM 681 C C . GLU A 1 82 ? -6.127 4.863 11.648 1.00 96.38 82 GLU A C 1
ATOM 683 O O . GLU A 1 82 ? -7.042 5.190 12.409 1.00 96.38 82 GLU A O 1
ATOM 688 N N . LYS A 1 83 ? -5.261 3.894 11.974 1.00 95.62 83 LYS A N 1
ATOM 689 C CA . LYS A 1 83 ? -5.338 3.158 13.247 1.00 95.62 83 LYS A CA 1
ATOM 690 C C . LYS A 1 83 ? -5.147 4.075 14.452 1.00 95.62 83 LYS A C 1
ATOM 692 O O . LYS A 1 83 ? -5.813 3.894 15.472 1.00 95.62 83 LYS A O 1
ATOM 697 N N . GLU A 1 84 ? -4.233 5.037 14.374 1.00 95.44 84 GLU A N 1
ATOM 698 C CA . GLU A 1 84 ? -4.040 6.038 15.428 1.00 95.44 84 GLU A CA 1
ATOM 699 C C . GLU A 1 84 ? -5.267 6.936 15.580 1.00 95.44 84 GLU A C 1
ATOM 701 O O . GLU A 1 84 ? -5.728 7.170 16.700 1.00 95.44 84 GLU A O 1
ATOM 706 N N . GLN A 1 85 ? -5.853 7.368 14.464 1.00 94.94 85 GLN A N 1
ATOM 707 C CA . GLN A 1 85 ? -7.077 8.157 14.462 1.00 94.94 85 GLN A CA 1
ATOM 708 C C . GLN A 1 85 ? -8.223 7.406 15.152 1.00 94.94 85 GLN A C 1
ATOM 710 O O . GLN A 1 85 ? -8.938 7.983 15.975 1.00 94.94 85 GLN A O 1
ATOM 715 N N . ASP A 1 86 ? -8.389 6.115 14.871 1.00 95.06 86 ASP A N 1
ATOM 716 C CA . ASP A 1 86 ? -9.433 5.300 15.490 1.00 95.06 86 ASP A CA 1
ATOM 717 C C . ASP A 1 86 ? -9.191 5.068 16.984 1.00 95.06 86 ASP A C 1
ATOM 719 O O . ASP A 1 86 ? -10.125 5.199 17.783 1.00 95.06 86 ASP A O 1
ATOM 723 N N . LYS A 1 87 ? -7.937 4.852 17.401 1.00 94.69 87 LYS A N 1
ATOM 724 C CA . LYS A 1 87 ? -7.567 4.816 18.827 1.00 94.69 87 LYS A CA 1
ATOM 725 C C . LYS A 1 87 ? -7.906 6.129 19.534 1.00 94.69 87 LYS A C 1
ATOM 727 O O . LYS A 1 87 ? -8.435 6.109 20.647 1.00 94.69 87 LYS A O 1
ATOM 732 N N . LEU A 1 88 ? -7.651 7.273 18.898 1.00 95.31 88 LEU A N 1
ATOM 733 C CA . LEU A 1 88 ? -8.003 8.586 19.445 1.00 95.31 88 LEU A CA 1
ATOM 734 C C . LEU A 1 88 ? -9.521 8.777 19.538 1.00 95.31 88 LEU A C 1
ATOM 736 O O . LEU A 1 88 ? -10.013 9.243 20.569 1.00 95.31 88 LEU A O 1
ATOM 740 N N . LYS A 1 89 ? -10.286 8.370 18.514 1.00 93.56 89 LYS A N 1
ATOM 741 C CA . LYS A 1 89 ? -11.760 8.392 18.549 1.00 93.56 89 LYS A CA 1
ATOM 742 C C . LYS A 1 89 ? -12.299 7.537 19.695 1.00 93.56 89 LYS A C 1
ATOM 744 O O . LYS A 1 89 ? -13.192 7.995 20.413 1.00 93.56 89 LYS A O 1
ATOM 749 N N . GLN A 1 90 ? -11.754 6.334 19.878 1.00 92.38 90 GLN A N 1
ATOM 750 C CA . GLN A 1 90 ? -12.138 5.424 20.954 1.00 92.38 90 GLN A CA 1
ATOM 751 C C . GLN A 1 90 ? -11.801 6.020 22.324 1.00 92.38 90 GLN A C 1
ATOM 753 O O . GLN A 1 90 ? -12.682 6.120 23.172 1.00 92.38 90 GLN A O 1
ATOM 758 N N . SER A 1 91 ? -10.569 6.503 22.511 1.00 93.62 91 SER A N 1
ATOM 759 C CA . SER A 1 91 ? -10.119 7.157 23.747 1.00 93.62 91 SER A CA 1
ATOM 760 C C . SER A 1 91 ? -11.000 8.351 24.117 1.00 93.62 91 SER A C 1
ATOM 762 O O . SER A 1 91 ? -11.473 8.450 25.251 1.00 93.62 91 SER A O 1
ATOM 764 N N . ARG A 1 92 ? -11.313 9.221 23.146 1.00 92.62 92 ARG A N 1
ATOM 765 C CA . ARG A 1 92 ? -12.260 10.329 23.330 1.00 92.62 92 ARG A CA 1
ATOM 766 C C . ARG A 1 92 ? -13.634 9.821 23.767 1.00 92.62 92 ARG A C 1
ATOM 768 O O . ARG A 1 92 ? -14.203 10.363 24.708 1.00 92.62 92 ARG A O 1
ATOM 775 N N . GLY A 1 93 ? -14.163 8.799 23.093 1.00 87.88 93 GLY A N 1
ATOM 776 C CA . GLY A 1 93 ? -15.454 8.194 23.426 1.00 87.88 93 GLY A CA 1
ATOM 777 C C . GLY A 1 93 ? -15.499 7.670 24.861 1.00 87.88 93 GLY A C 1
ATOM 778 O O . GLY A 1 93 ? -16.424 8.003 25.598 1.00 87.88 93 GLY A O 1
ATOM 779 N N . THR A 1 94 ? -14.470 6.932 25.279 1.00 89.50 94 THR A N 1
ATOM 780 C CA . THR A 1 94 ? -14.340 6.404 26.643 1.00 89.50 94 THR A CA 1
ATOM 781 C C . THR A 1 94 ? -14.242 7.522 27.679 1.00 89.50 94 THR A C 1
ATOM 783 O O . THR A 1 94 ? -14.944 7.481 28.687 1.00 89.50 94 THR A O 1
ATOM 786 N N . LYS A 1 95 ? -13.430 8.558 27.423 1.00 91.19 95 LYS A N 1
ATOM 787 C CA . LYS A 1 95 ? -13.300 9.710 28.329 1.00 91.19 95 LYS A CA 1
ATOM 788 C C . LYS A 1 95 ? -14.624 10.450 28.499 1.00 91.19 95 LYS A C 1
ATOM 790 O O . LYS A 1 95 ? -15.038 10.693 29.627 1.00 91.19 95 LYS A O 1
ATOM 795 N N . ILE A 1 96 ? -15.325 10.747 27.405 1.00 89.25 96 ILE A N 1
ATOM 796 C CA . ILE A 1 96 ? -16.647 11.387 27.474 1.00 89.25 96 ILE A CA 1
ATOM 797 C C . ILE A 1 96 ? -17.624 10.501 28.258 1.00 89.25 96 ILE A C 1
ATOM 799 O O . ILE A 1 96 ? -18.292 10.987 29.165 1.00 89.25 96 ILE A O 1
ATOM 803 N N . ALA A 1 97 ? -17.667 9.195 27.978 1.00 85.88 97 ALA A N 1
ATOM 804 C CA . ALA A 1 97 ? -18.548 8.268 28.686 1.00 85.88 97 ALA A CA 1
ATOM 805 C C . ALA A 1 97 ? -18.269 8.198 30.197 1.00 85.88 97 ALA A C 1
ATOM 807 O O . ALA A 1 97 ? -19.204 7.992 30.965 1.00 85.88 97 ALA A O 1
ATOM 808 N N . SER A 1 98 ? -17.019 8.390 30.629 1.00 88.50 98 SER A N 1
ATOM 809 C CA . SER A 1 98 ? -16.668 8.406 32.055 1.00 88.50 98 SER A CA 1
ATOM 810 C C . SER A 1 98 ? -17.151 9.651 32.809 1.00 88.50 98 SER A C 1
ATOM 812 O O . SER A 1 98 ? -17.323 9.586 34.019 1.00 88.50 98 SER A O 1
ATOM 814 N N . ILE A 1 99 ? -17.393 10.766 32.107 1.00 91.75 99 ILE A N 1
ATOM 815 C CA . ILE A 1 99 ? -17.842 12.037 32.704 1.00 91.75 99 ILE A CA 1
ATOM 816 C C . ILE A 1 99 ? -19.373 12.101 32.793 1.00 91.75 99 ILE A C 1
ATOM 818 O O . ILE A 1 99 ? -19.925 12.714 33.703 1.00 91.75 99 ILE A O 1
ATOM 822 N N . LEU A 1 100 ? -20.072 11.488 31.835 1.00 89.31 100 LEU A N 1
ATOM 823 C CA . LEU A 1 100 ? -21.530 11.551 31.757 1.00 89.31 100 LEU A CA 1
ATOM 824 C C . LEU A 1 100 ? -22.201 10.709 32.846 1.00 89.31 100 LEU A C 1
ATOM 826 O O . LEU A 1 100 ? -21.772 9.593 33.143 1.00 89.31 100 LEU A O 1
ATOM 830 N N . ASN A 1 101 ? -23.324 11.203 33.367 1.00 88.88 101 ASN A N 1
ATOM 831 C CA . ASN A 1 101 ? -24.196 10.410 34.231 1.00 88.88 101 ASN A CA 1
ATOM 832 C C . ASN A 1 101 ? -25.123 9.485 33.415 1.00 88.88 101 ASN A C 1
ATOM 834 O O . ASN A 1 101 ? -25.266 9.622 32.198 1.00 88.88 101 ASN A O 1
ATOM 838 N N . GLU A 1 102 ? -25.769 8.531 34.088 1.00 85.19 102 GLU A N 1
ATOM 839 C CA . GLU A 1 102 ? -26.596 7.503 33.437 1.00 85.19 102 GLU A CA 1
ATOM 840 C C . GLU A 1 102 ? -27.774 8.078 32.634 1.00 85.19 102 GLU A C 1
ATOM 842 O O . GLU A 1 102 ? -28.080 7.588 31.545 1.00 85.19 102 GLU A O 1
ATOM 847 N N . ASN A 1 103 ? -28.392 9.165 33.105 1.00 86.00 103 ASN A N 1
ATOM 848 C CA . ASN A 1 103 ? -29.488 9.819 32.385 1.00 86.00 103 ASN A CA 1
ATOM 849 C C . ASN A 1 103 ? -28.991 10.498 31.096 1.00 86.00 103 ASN A C 1
ATOM 851 O O . ASN A 1 103 ? -29.611 10.359 30.045 1.00 86.00 103 ASN A O 1
ATOM 855 N N . GLN A 1 104 ? -27.836 11.167 31.137 1.00 88.44 104 GLN A N 1
ATOM 856 C CA . GLN A 1 104 ? -27.224 11.798 29.961 1.00 88.44 104 GLN A CA 1
ATOM 857 C C . GLN A 1 104 ? -26.753 10.770 28.922 1.00 88.44 104 GLN A C 1
ATOM 859 O O . GLN A 1 104 ? -26.884 11.005 27.719 1.00 88.44 104 GLN A O 1
ATOM 864 N N . LYS A 1 105 ? -26.244 9.608 29.359 1.00 85.31 105 LYS A N 1
ATOM 865 C CA . LYS A 1 105 ? -25.874 8.506 28.454 1.00 85.31 105 LYS A CA 1
ATOM 866 C C . LYS A 1 105 ? -27.086 7.951 27.704 1.00 85.31 105 LYS A C 1
ATOM 868 O O . LYS A 1 105 ? -26.979 7.721 26.500 1.00 85.31 105 LYS A O 1
ATOM 873 N N . LYS A 1 106 ? -28.229 7.778 28.383 1.00 83.50 106 LYS A N 1
ATOM 874 C CA . LYS A 1 106 ? -29.482 7.299 27.767 1.00 83.50 106 LYS A CA 1
ATOM 875 C C . LYS A 1 106 ? -29.972 8.233 26.660 1.00 83.50 106 LYS A C 1
ATOM 877 O O . LYS A 1 106 ? -30.209 7.768 25.549 1.00 83.50 106 LYS A O 1
ATOM 882 N N . ILE A 1 107 ? -29.987 9.545 26.909 1.00 86.44 107 ILE A N 1
ATOM 883 C CA . ILE A 1 107 ? -30.370 10.553 25.900 1.00 86.44 107 ILE A CA 1
ATOM 884 C C . ILE A 1 107 ? -29.466 10.460 24.655 1.00 86.44 107 ILE A C 1
ATOM 886 O O . ILE A 1 107 ? -29.943 10.476 23.521 1.00 86.44 107 ILE A O 1
ATOM 890 N N . LEU A 1 108 ? -28.154 10.295 24.853 1.00 82.00 108 LEU A N 1
ATOM 891 C CA . LEU A 1 108 ? -27.174 10.161 23.767 1.00 82.00 108 LEU A CA 1
ATOM 892 C C . LEU A 1 108 ? -27.372 8.900 22.909 1.0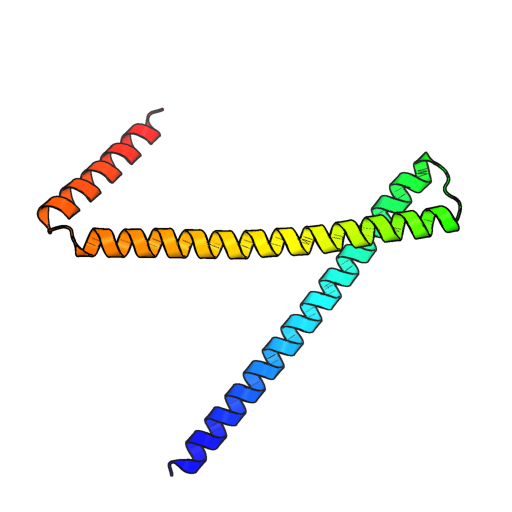0 82.00 108 LEU A C 1
ATOM 894 O O . LEU A 1 108 ? -27.064 8.914 21.713 1.00 82.00 108 LEU A O 1
ATOM 898 N N . ILE A 1 109 ? -27.848 7.806 23.506 1.00 82.50 109 ILE A N 1
ATOM 899 C CA . ILE A 1 109 ? -28.178 6.564 22.794 1.00 82.50 109 ILE A CA 1
ATOM 900 C C . ILE A 1 109 ? -29.461 6.765 21.978 1.00 82.50 109 ILE A C 1
ATOM 902 O O . ILE A 1 109 ? -29.455 6.521 20.769 1.00 82.50 109 ILE A O 1
ATOM 906 N N . GLU A 1 110 ? -30.510 7.309 22.597 1.00 83.00 110 GLU A N 1
ATOM 907 C CA . GLU A 1 110 ? -31.799 7.571 21.946 1.00 83.00 110 GLU A CA 1
ATOM 908 C C . GLU A 1 110 ? -31.673 8.528 20.746 1.00 83.00 110 GLU A C 1
ATOM 910 O O . GLU A 1 110 ? -32.284 8.312 19.696 1.00 83.00 110 GLU A O 1
ATOM 915 N N . GLU A 1 111 ? -30.840 9.571 20.842 1.00 81.88 111 GLU A N 1
ATOM 916 C CA . GLU A 1 111 ? -30.582 10.475 19.714 1.00 81.88 111 GLU A CA 1
ATOM 917 C C . GLU A 1 111 ? -29.847 9.797 18.549 1.00 81.88 111 GLU A C 1
ATOM 919 O O . GLU A 1 111 ? -30.137 10.072 17.378 1.00 81.88 111 GLU A O 1
ATOM 924 N N . LYS A 1 112 ? -28.888 8.908 18.841 1.00 81.94 112 LYS A N 1
ATOM 925 C CA . LYS A 1 112 ? -28.157 8.164 17.804 1.00 81.94 112 LYS A CA 1
ATOM 926 C C . LYS A 1 112 ? -29.080 7.217 17.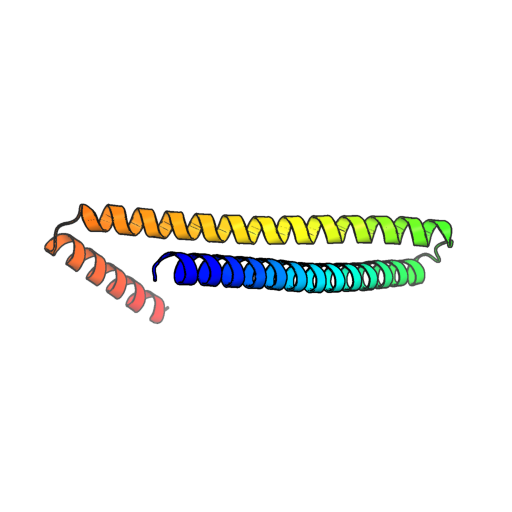043 1.00 81.94 112 LYS A C 1
ATOM 928 O O . LYS A 1 112 ? -28.932 7.078 15.827 1.00 81.94 112 LYS A O 1
ATOM 933 N N . GLU A 1 113 ? -30.034 6.596 17.726 1.00 80.38 113 GLU A N 1
ATOM 934 C CA . GLU A 1 113 ? -31.023 5.709 17.110 1.00 80.38 113 GLU A CA 1
ATOM 935 C C . GLU A 1 113 ? -32.035 6.482 16.253 1.00 80.38 113 GLU A C 1
ATOM 937 O O . GLU A 1 113 ? -32.268 6.111 15.099 1.00 80.38 113 GLU A O 1
ATOM 942 N N . LYS A 1 114 ? -32.534 7.628 16.740 1.00 78.75 114 LYS A N 1
ATOM 943 C CA . LYS A 1 114 ? -33.414 8.532 15.970 1.00 78.75 114 LYS A CA 1
ATOM 944 C C . LYS A 1 114 ? -32.753 9.071 14.694 1.00 78.75 114 LYS A C 1
ATOM 946 O O . LYS A 1 114 ? -33.407 9.215 13.662 1.00 78.75 114 LYS A O 1
ATOM 951 N N . LYS A 1 115 ? -31.445 9.353 14.723 1.00 74.00 115 LYS A N 1
ATOM 952 C CA . LYS A 1 115 ? -30.700 9.798 13.528 1.00 74.00 115 LYS A CA 1
ATOM 953 C C . LYS A 1 115 ? -30.501 8.678 12.498 1.00 74.00 115 LYS A C 1
ATOM 955 O O . LYS A 1 115 ? -30.509 8.957 11.301 1.00 74.00 115 LYS A O 1
ATOM 960 N N . LYS A 1 116 ? -30.365 7.417 12.926 1.00 69.38 116 LYS A N 1
ATOM 961 C CA . LYS A 1 116 ? -30.260 6.263 12.012 1.00 69.38 116 LYS A CA 1
ATOM 962 C C . LYS A 1 116 ? -31.583 5.923 11.323 1.00 69.38 116 LYS A C 1
ATOM 964 O O . LYS A 1 116 ? -31.556 5.494 10.174 1.00 69.38 116 LYS A O 1
ATOM 969 N N . SER A 1 117 ? -32.721 6.116 11.991 1.00 67.44 117 SER A N 1
ATOM 970 C CA . SER A 1 117 ? -34.041 5.841 11.407 1.00 67.44 117 SER A CA 1
ATOM 971 C C . SER A 1 117 ? -34.478 6.890 10.380 1.00 67.44 117 SER A C 1
ATOM 973 O O . SER A 1 117 ? -35.110 6.525 9.392 1.00 67.44 117 SER A O 1
ATOM 975 N N . LYS A 1 118 ? -34.085 8.164 10.543 1.00 61.56 118 LYS A N 1
ATOM 976 C CA . LYS A 1 118 ? -34.303 9.210 9.522 1.00 61.56 118 LYS A CA 1
ATOM 977 C C . LYS A 1 118 ? -33.544 8.934 8.221 1.00 61.56 118 LYS A C 1
ATOM 979 O O . LYS A 1 118 ? -34.131 9.013 7.155 1.00 61.56 118 LYS A O 1
ATOM 984 N N . LYS A 1 119 ? -32.281 8.506 8.307 1.00 59.66 119 LYS A N 1
ATOM 985 C CA . LYS A 1 119 ? -31.415 8.257 7.138 1.00 59.66 119 LYS A CA 1
ATOM 986 C C . LYS A 1 119 ? -31.787 7.015 6.301 1.00 59.66 119 LYS A C 1
ATOM 988 O O . LYS A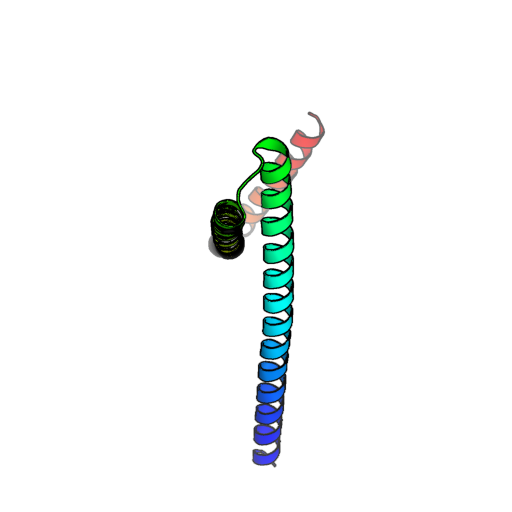 1 119 ? -31.129 6.748 5.310 1.00 59.66 119 LYS A O 1
ATOM 993 N N . LYS A 1 120 ? -32.771 6.213 6.730 1.00 57.56 120 LYS A N 1
ATOM 994 C CA . LYS A 1 120 ? -33.312 5.065 5.971 1.00 57.56 120 LYS A CA 1
ATOM 995 C C . LYS A 1 120 ? -34.582 5.408 5.176 1.00 57.56 120 LYS A C 1
ATOM 997 O O . LYS A 1 120 ? -35.084 4.535 4.478 1.00 57.56 120 LYS A O 1
ATOM 1002 N N . LYS A 1 121 ? -35.144 6.609 5.358 1.00 53.69 121 LYS A N 1
ATOM 1003 C CA . LYS A 1 121 ? -36.360 7.070 4.667 1.00 53.69 121 LYS A CA 1
ATOM 1004 C C . LYS A 1 121 ? -36.080 8.005 3.483 1.00 53.69 121 LYS A C 1
ATOM 1006 O O . LYS A 1 121 ? -37.017 8.261 2.736 1.00 53.69 121 LYS A O 1
ATOM 1011 N N . ASP A 1 122 ? -34.836 8.456 3.340 1.00 44.94 122 ASP A N 1
ATOM 1012 C CA . ASP A 1 122 ? -34.308 9.197 2.187 1.00 44.94 122 ASP A CA 1
ATOM 1013 C C . ASP A 1 122 ? -33.449 8.250 1.338 1.00 44.94 122 ASP A C 1
ATOM 1015 O O . ASP A 1 122 ? -33.480 8.371 0.096 1.00 44.94 122 ASP A O 1
#